Protein AF-A0A930PEI7-F1 (afdb_monomer)

Sequence (139 aa):
MNLELEIKHQVYTFRFGMGFLVDINETYTRDVPGSKQADKIGLQYQIAGLIDRNPISLQRVLYTACIDEPKLTMADIGAYIEEVDDIEGLFQKVLDFLSESNCTSHLTKKMLKAVQEQEEEEKKRKEALEKIMDGVKTE

Solvent-accessible surface area (backbone atoms only — not comparable to full-atom values): 7867 Å² total; per-residue (Å²): 128,70,50,75,48,77,52,96,92,38,82,42,45,29,38,64,39,68,70,25,54,57,60,37,18,71,73,32,73,42,84,40,92,96,52,98,59,60,47,67,41,15,54,63,54,34,53,52,28,43,74,71,67,33,65,69,31,49,37,50,53,52,49,54,17,49,73,51,83,84,68,76,49,68,66,59,45,44,53,47,64,73,68,46,92,57,55,66,58,50,45,50,51,54,52,50,54,37,43,68,28,88,74,36,14,69,64,44,48,52,51,55,50,53,50,54,53,49,55,52,50,51,50,55,50,52,56,54,51,49,57,53,57,58,59,66,74,77,115

Radius of gyration: 19.34 Å; Cα contacts (8 Å, |Δi|>4): 143; chains: 1; bounding box: 50×33×59 Å

Structure (mmCIF, N/CA/C/O backbone):
data_AF-A0A930PEI7-F1
#
_entry.id   AF-A0A930PEI7-F1
#
loop_
_atom_site.group_PDB
_atom_site.id
_atom_site.type_symbol
_atom_site.label_atom_id
_atom_site.label_alt_id
_atom_site.label_comp_id
_atom_site.label_asym_id
_atom_site.label_entity_id
_atom_site.label_seq_id
_atom_site.pdbx_PDB_ins_code
_atom_site.Cartn_x
_atom_site.Cartn_y
_atom_site.Cartn_z
_atom_site.occupancy
_atom_site.B_iso_or_equiv
_atom_site.auth_seq_id
_atom_site.auth_comp_id
_atom_site.auth_asym_id
_atom_site.auth_atom_id
_atom_site.pdbx_PDB_model_num
ATOM 1 N N . MET A 1 1 ? -9.741 13.261 1.296 1.00 79.31 1 MET A N 1
ATOM 2 C CA . MET A 1 1 ? -10.283 12.213 0.418 1.00 79.31 1 MET A CA 1
ATOM 3 C C . MET A 1 1 ? -10.247 10.920 1.204 1.00 79.31 1 MET A C 1
ATOM 5 O O . MET A 1 1 ? -9.212 10.657 1.811 1.00 79.31 1 MET A O 1
ATOM 9 N N . ASN A 1 2 ? -11.363 10.199 1.262 1.00 91.50 2 ASN A N 1
ATOM 10 C CA . ASN A 1 2 ? -11.491 8.965 2.033 1.00 91.50 2 ASN A CA 1
ATOM 11 C C . ASN A 1 2 ? -11.917 7.840 1.095 1.00 91.50 2 ASN A C 1
ATOM 13 O O . ASN A 1 2 ? -12.720 8.074 0.192 1.00 91.50 2 ASN A O 1
ATOM 17 N N . LEU A 1 3 ? -11.378 6.649 1.324 1.00 95.81 3 LEU A N 1
ATOM 18 C CA . LEU A 1 3 ? -11.853 5.424 0.702 1.00 95.81 3 LEU A CA 1
ATOM 19 C C . LEU A 1 3 ? -12.913 4.815 1.622 1.00 95.81 3 LEU A C 1
ATOM 21 O O . LEU A 1 3 ? -12.680 4.700 2.820 1.00 95.81 3 LEU A O 1
ATOM 25 N N . GLU A 1 4 ? -14.049 4.418 1.064 1.00 96.69 4 GLU A N 1
ATOM 26 C CA . GLU A 1 4 ? -15.102 3.699 1.782 1.00 96.69 4 GLU A CA 1
ATOM 27 C C . GLU A 1 4 ? -15.237 2.288 1.198 1.00 96.69 4 GLU A C 1
ATOM 29 O O . GLU A 1 4 ? -15.256 2.118 -0.031 1.00 96.69 4 GLU A O 1
ATOM 34 N N . LEU A 1 5 ? -15.278 1.285 2.080 1.00 96.62 5 LEU A N 1
ATOM 35 C CA . LEU A 1 5 ? -15.491 -0.124 1.740 1.00 96.62 5 LEU A CA 1
ATOM 36 C C . LEU A 1 5 ? -16.557 -0.714 2.662 1.00 96.62 5 LEU A C 1
ATOM 38 O O . LEU A 1 5 ? -16.533 -0.482 3.871 1.00 96.62 5 LEU A O 1
ATOM 42 N N . GLU A 1 6 ? -17.470 -1.495 2.094 1.00 95.31 6 GLU A N 1
ATOM 43 C CA . GLU A 1 6 ? -18.411 -2.294 2.872 1.00 95.31 6 GLU A CA 1
ATOM 44 C C . GLU A 1 6 ? -17.735 -3.605 3.282 1.00 95.31 6 GLU A C 1
ATOM 46 O O . GLU A 1 6 ? -17.335 -4.402 2.437 1.00 95.31 6 GLU A O 1
ATOM 51 N N . ILE A 1 7 ? -17.577 -3.805 4.589 1.00 94.69 7 ILE A N 1
ATOM 52 C CA . ILE A 1 7 ? -16.940 -4.977 5.189 1.00 94.69 7 ILE A CA 1
ATOM 53 C C . ILE A 1 7 ? -17.868 -5.469 6.296 1.00 94.69 7 ILE A C 1
ATOM 55 O O . ILE A 1 7 ? -18.242 -4.703 7.182 1.00 94.69 7 ILE A O 1
ATOM 59 N N . LYS A 1 8 ? -18.271 -6.744 6.254 1.00 88.56 8 LYS A N 1
ATOM 60 C CA . LYS A 1 8 ? -19.216 -7.337 7.223 1.00 88.56 8 LYS A CA 1
ATOM 61 C C . LYS A 1 8 ? -20.526 -6.542 7.379 1.00 88.56 8 LYS A C 1
ATOM 63 O O . LYS A 1 8 ? -21.030 -6.407 8.492 1.00 88.56 8 LYS A O 1
ATOM 68 N N . HIS A 1 9 ? -21.089 -6.058 6.269 1.00 90.06 9 HIS A N 1
ATOM 69 C CA . HIS A 1 9 ? -22.331 -5.263 6.229 1.00 90.06 9 HIS A CA 1
ATOM 70 C C . HIS A 1 9 ? -22.242 -3.899 6.938 1.00 90.06 9 HIS A C 1
ATOM 72 O O . HIS A 1 9 ? -23.261 -3.310 7.297 1.00 90.06 9 HIS A O 1
ATOM 78 N N . GLN A 1 10 ? -21.027 -3.396 7.160 1.00 93.69 10 GLN A N 1
ATOM 79 C CA . GLN A 1 10 ? -20.767 -2.074 7.712 1.00 93.69 10 GLN A CA 1
ATOM 80 C C . GLN A 1 10 ? -19.838 -1.317 6.763 1.00 93.69 10 GLN A C 1
ATOM 82 O O . GLN A 1 10 ? -18.874 -1.873 6.240 1.00 93.69 10 GLN A O 1
ATOM 87 N N . VAL A 1 11 ? -20.119 -0.034 6.539 1.00 96.25 11 VAL A N 1
ATOM 88 C CA . VAL A 1 11 ? -19.221 0.837 5.773 1.00 96.25 11 VAL A CA 1
ATOM 89 C C . VAL A 1 11 ? -18.099 1.301 6.692 1.00 96.25 11 VAL A C 1
ATOM 91 O O . VAL A 1 11 ? -18.373 1.861 7.756 1.00 96.25 11 VAL A O 1
ATOM 94 N N . TYR A 1 12 ? -16.863 1.056 6.263 1.00 97.50 12 TYR A N 1
ATOM 95 C CA . TYR A 1 12 ? -15.637 1.491 6.919 1.00 97.50 12 TYR A CA 1
ATOM 96 C C . TYR A 1 12 ? -14.901 2.526 6.072 1.00 97.50 12 TYR A C 1
ATOM 98 O O . TYR A 1 12 ? -14.807 2.414 4.847 1.00 97.50 12 TYR A O 1
ATOM 106 N N . THR A 1 13 ? -14.329 3.506 6.758 1.00 97.12 13 THR A N 1
ATOM 107 C CA . THR A 1 13 ? -13.640 4.670 6.221 1.00 97.12 13 THR A CA 1
ATOM 108 C C . THR A 1 13 ? -12.135 4.507 6.387 1.00 97.12 13 THR A C 1
ATOM 110 O O . THR A 1 13 ? -11.612 4.292 7.485 1.00 97.12 13 THR A O 1
ATOM 113 N N . PHE A 1 14 ? -11.416 4.692 5.287 1.00 97.38 14 PHE A N 1
ATOM 114 C CA . PHE A 1 14 ? -9.969 4.568 5.195 1.00 97.38 14 PHE A CA 1
ATOM 115 C C . PHE A 1 14 ? -9.356 5.909 4.792 1.00 97.38 14 PHE A C 1
ATOM 117 O O . PHE A 1 14 ? -9.759 6.533 3.803 1.00 97.38 14 PHE A O 1
ATOM 124 N N . ARG A 1 15 ? -8.363 6.371 5.562 1.00 95.81 15 ARG A N 1
ATOM 125 C CA . ARG A 1 15 ? -7.747 7.693 5.399 1.00 95.81 15 ARG A CA 1
ATOM 126 C C . ARG A 1 15 ? -6.226 7.619 5.305 1.00 95.81 15 ARG A C 1
ATOM 128 O O . ARG A 1 15 ? -5.529 7.416 6.295 1.00 95.81 15 ARG A O 1
ATOM 135 N N . PHE A 1 16 ? -5.705 7.965 4.133 1.00 95.88 16 PHE A N 1
ATOM 136 C CA . PHE A 1 16 ? -4.271 8.009 3.816 1.00 95.88 16 PHE A CA 1
ATOM 137 C C . PHE A 1 16 ? -3.614 9.339 4.231 1.00 95.88 16 PHE A C 1
ATOM 139 O O . PHE A 1 16 ? -3.027 10.044 3.411 1.00 95.88 16 PHE A O 1
ATOM 146 N N . GLY A 1 17 ? -3.793 9.730 5.496 1.00 95.06 17 GLY A N 1
ATOM 147 C CA . GLY A 1 17 ? -3.273 10.983 6.063 1.00 95.06 17 GLY A CA 1
ATOM 148 C C . GLY A 1 17 ? -1.958 10.823 6.834 1.00 95.06 17 GLY A C 1
ATOM 149 O O . GLY A 1 17 ? -1.320 9.776 6.800 1.00 95.06 17 GLY A O 1
ATOM 150 N N . MET A 1 18 ? -1.576 11.852 7.597 1.00 94.94 18 MET A N 1
ATOM 151 C CA . MET A 1 18 ? -0.341 11.830 8.399 1.00 94.94 18 MET A CA 1
ATOM 152 C C . MET A 1 18 ? -0.306 10.723 9.458 1.00 94.94 18 MET A C 1
ATOM 154 O O . MET A 1 18 ? 0.747 10.130 9.649 1.00 94.94 18 MET A O 1
ATOM 158 N N . GLY A 1 19 ? -1.431 10.417 10.116 1.00 94.62 19 GLY A N 1
ATOM 159 C CA . GLY A 1 19 ? -1.495 9.305 11.077 1.00 94.62 19 GLY A CA 1
ATOM 160 C C . GLY A 1 19 ? -1.178 7.962 10.414 1.00 94.62 19 GLY A C 1
ATOM 161 O O . GLY A 1 19 ? -0.284 7.255 10.859 1.00 94.62 19 GLY A O 1
ATOM 162 N N . PHE A 1 20 ? -1.811 7.692 9.266 1.00 96.62 20 PHE A N 1
ATOM 163 C CA . PHE A 1 20 ? -1.483 6.539 8.425 1.00 96.62 20 PHE A CA 1
ATOM 164 C C . PHE A 1 20 ? 0.001 6.520 8.040 1.00 96.62 20 PHE A C 1
ATOM 166 O O . PHE A 1 20 ? 0.638 5.480 8.137 1.00 96.62 20 PHE A O 1
ATOM 173 N N . LEU A 1 21 ? 0.562 7.663 7.624 1.00 96.19 21 LEU A N 1
ATOM 174 C CA . LEU A 1 21 ? 1.952 7.748 7.174 1.00 96.19 21 LEU A CA 1
ATOM 175 C C . LEU A 1 21 ? 2.961 7.455 8.295 1.00 96.19 21 LEU A C 1
ATOM 177 O O . LEU A 1 21 ? 3.990 6.832 8.035 1.00 96.19 21 LEU A O 1
ATOM 181 N N . VAL A 1 22 ? 2.684 7.913 9.518 1.00 95.56 22 VAL A N 1
ATOM 182 C CA . VAL A 1 22 ? 3.502 7.593 10.695 1.00 95.56 22 VAL A CA 1
ATOM 183 C C . VAL A 1 22 ? 3.461 6.089 10.934 1.00 95.56 22 VAL A C 1
ATOM 185 O O . VAL A 1 22 ? 4.502 5.443 10.883 1.00 95.56 22 VAL A O 1
ATOM 188 N N . ASP A 1 23 ? 2.265 5.521 11.074 1.00 96.56 23 ASP A N 1
ATOM 189 C CA . ASP A 1 23 ? 2.092 4.118 11.448 1.00 96.56 23 ASP A CA 1
ATOM 190 C C . ASP A 1 23 ? 2.611 3.152 10.373 1.00 96.56 23 ASP A C 1
ATOM 192 O O . ASP A 1 23 ? 3.267 2.155 10.681 1.00 96.56 23 ASP A O 1
ATOM 196 N N . ILE A 1 24 ? 2.357 3.443 9.093 1.00 97.75 24 ILE A N 1
ATOM 197 C CA . ILE A 1 24 ? 2.750 2.551 8.000 1.00 97.75 24 ILE A CA 1
ATOM 198 C C . ILE A 1 24 ? 4.266 2.523 7.822 1.00 97.75 24 ILE A C 1
ATOM 200 O O . ILE A 1 24 ? 4.808 1.470 7.500 1.00 97.75 24 ILE A O 1
ATOM 204 N N . ASN A 1 25 ? 4.977 3.633 8.049 1.00 96.88 25 ASN A N 1
ATOM 205 C CA . ASN A 1 25 ? 6.425 3.683 7.847 1.00 96.88 25 ASN A CA 1
ATOM 206 C C . ASN A 1 25 ? 7.199 2.871 8.887 1.00 96.88 25 ASN A C 1
ATOM 208 O O . ASN A 1 25 ? 8.258 2.346 8.553 1.00 96.88 25 ASN A O 1
ATOM 212 N N . GLU A 1 26 ? 6.652 2.694 10.091 1.00 95.38 26 GLU A N 1
ATOM 213 C CA . GLU A 1 26 ? 7.243 1.842 11.133 1.00 95.38 26 GLU A CA 1
ATOM 214 C C . GLU A 1 26 ? 7.247 0.351 10.762 1.00 95.38 26 GLU A C 1
ATOM 216 O O . GLU A 1 26 ? 7.972 -0.431 11.370 1.00 95.38 26 GLU A O 1
ATOM 221 N N . THR A 1 27 ? 6.444 -0.070 9.777 1.00 93.69 27 THR A N 1
ATOM 222 C CA . THR A 1 27 ? 6.259 -1.501 9.478 1.00 93.69 27 THR A CA 1
ATOM 223 C C . THR A 1 27 ? 7.495 -2.175 8.886 1.00 93.69 27 THR A C 1
ATOM 225 O O . THR A 1 27 ? 7.647 -3.384 9.047 1.00 93.69 27 THR A O 1
ATOM 228 N N . TYR A 1 28 ? 8.377 -1.416 8.226 1.00 91.56 28 TYR A N 1
ATOM 229 C CA . TYR A 1 28 ? 9.628 -1.927 7.666 1.00 91.56 28 TYR A CA 1
ATOM 230 C C . TYR A 1 28 ? 10.753 -0.921 7.849 1.00 91.56 28 TYR A C 1
ATOM 232 O O . TYR A 1 28 ? 10.609 0.267 7.543 1.00 91.56 28 TYR A O 1
ATOM 240 N N . THR A 1 29 ? 11.905 -1.433 8.264 1.00 92.56 29 THR A N 1
ATOM 241 C CA . THR A 1 29 ? 13.143 -0.672 8.371 1.00 92.56 29 THR A CA 1
ATOM 242 C C . THR A 1 29 ? 14.197 -1.227 7.424 1.00 92.56 29 THR A C 1
ATOM 244 O O . THR A 1 29 ? 14.222 -2.419 7.114 1.00 92.56 29 THR A O 1
ATOM 247 N N . ARG A 1 30 ? 15.077 -0.350 6.947 1.00 91.44 30 ARG A N 1
ATOM 248 C CA . ARG A 1 30 ? 16.257 -0.712 6.166 1.00 91.44 30 ARG A CA 1
ATOM 249 C C . ARG A 1 30 ? 17.494 -0.180 6.864 1.00 91.44 30 ARG A C 1
ATOM 251 O O . ARG A 1 30 ? 17.576 1.012 7.154 1.00 91.44 30 ARG A O 1
ATOM 258 N N . ASP A 1 31 ? 18.469 -1.052 7.075 1.00 91.38 31 ASP A N 1
ATOM 259 C CA . ASP A 1 31 ? 19.769 -0.635 7.582 1.00 91.38 31 ASP A CA 1
ATOM 260 C C . ASP A 1 31 ? 20.489 0.223 6.541 1.00 91.38 31 ASP A C 1
ATOM 262 O O . ASP A 1 31 ? 20.593 -0.140 5.366 1.00 91.38 31 ASP A O 1
ATOM 266 N N . VAL A 1 32 ? 20.996 1.371 6.984 1.00 88.31 32 VAL A N 1
ATOM 267 C CA . VAL A 1 32 ? 21.765 2.283 6.140 1.00 88.31 32 VAL A CA 1
ATOM 268 C C . VAL A 1 32 ? 23.250 2.073 6.439 1.00 88.31 32 VAL A C 1
ATOM 270 O O . VAL A 1 32 ? 23.681 2.328 7.569 1.00 88.31 32 VAL A O 1
ATOM 273 N N . PRO A 1 33 ? 24.059 1.622 5.460 1.00 88.25 33 PRO A N 1
ATOM 274 C CA . PRO A 1 33 ? 25.488 1.421 5.664 1.00 88.25 33 PRO A CA 1
ATOM 275 C C . PRO A 1 33 ? 26.165 2.685 6.206 1.00 88.25 33 PRO A C 1
ATOM 277 O O . PRO A 1 33 ? 26.044 3.765 5.632 1.00 88.25 33 PRO A O 1
ATOM 280 N N . GLY A 1 34 ? 26.879 2.551 7.325 1.00 88.25 34 GLY A N 1
ATOM 281 C CA . GLY A 1 34 ? 27.570 3.670 7.979 1.00 88.25 34 GLY A CA 1
ATOM 282 C C . GLY A 1 34 ? 26.690 4.552 8.876 1.00 88.25 34 GLY A C 1
ATOM 283 O O . GLY A 1 34 ? 27.208 5.489 9.480 1.00 88.25 34 GLY A O 1
ATOM 284 N N . SER A 1 35 ? 25.398 4.247 9.020 1.00 89.00 35 SER A N 1
ATOM 285 C CA . SER A 1 35 ? 24.487 4.915 9.954 1.00 89.00 35 SER A CA 1
ATOM 286 C C . SER A 1 35 ? 24.156 4.014 11.145 1.00 89.00 35 SER A C 1
ATOM 288 O O . SER A 1 35 ? 24.054 2.798 11.016 1.00 89.00 35 SER A O 1
ATOM 290 N N . LYS A 1 36 ? 23.945 4.618 12.321 1.00 83.94 36 LYS A N 1
ATOM 291 C CA . LYS A 1 36 ? 23.354 3.931 13.489 1.00 83.94 36 LYS A CA 1
ATOM 292 C C . LYS A 1 36 ? 21.822 3.967 13.488 1.00 83.94 36 LYS A C 1
ATOM 294 O O . LYS A 1 36 ? 21.204 3.400 14.382 1.00 83.94 36 LYS A O 1
ATOM 299 N N . GLN A 1 37 ? 21.222 4.683 12.540 1.00 85.00 37 GLN A N 1
ATOM 300 C CA . GLN A 1 37 ? 19.777 4.798 12.378 1.00 85.00 37 GLN A CA 1
ATOM 301 C C . GLN A 1 37 ? 19.349 4.023 11.134 1.00 85.00 37 GLN A C 1
ATOM 303 O O . GLN A 1 37 ? 19.992 4.138 10.089 1.00 85.00 37 GLN A O 1
ATOM 308 N N . ALA A 1 38 ? 18.271 3.255 11.269 1.00 88.44 38 ALA A N 1
ATOM 309 C CA . ALA A 1 38 ? 17.625 2.581 10.155 1.00 88.44 38 ALA A CA 1
ATOM 310 C C . ALA A 1 38 ? 16.589 3.509 9.506 1.00 88.44 38 ALA A C 1
ATOM 312 O O . ALA A 1 38 ? 15.867 4.229 10.203 1.00 88.44 38 ALA A O 1
ATOM 313 N N . ASP A 1 39 ? 16.496 3.457 8.181 1.00 91.25 39 ASP A N 1
ATOM 314 C CA . ASP A 1 39 ? 15.481 4.185 7.430 1.00 91.25 39 ASP A CA 1
ATOM 315 C C . ASP A 1 39 ? 14.136 3.474 7.555 1.00 91.25 39 ASP A C 1
ATOM 317 O O . ASP A 1 39 ? 14.038 2.262 7.355 1.00 91.25 39 ASP A O 1
ATOM 321 N N . LYS A 1 40 ? 13.082 4.237 7.844 1.00 93.50 40 LYS A N 1
ATOM 322 C CA . LYS A 1 40 ? 11.705 3.740 7.898 1.00 93.50 40 LYS A CA 1
ATOM 323 C C . LYS A 1 40 ? 11.105 3.799 6.501 1.00 93.50 40 LYS A C 1
ATOM 325 O O . LYS A 1 40 ? 10.865 4.880 5.971 1.00 93.50 40 LYS A O 1
ATOM 330 N N . ILE A 1 41 ? 10.903 2.635 5.896 1.00 95.12 41 ILE A N 1
ATOM 331 C CA . ILE A 1 41 ? 10.533 2.492 4.479 1.00 95.12 41 ILE A CA 1
ATOM 332 C C . ILE A 1 41 ? 9.210 1.749 4.290 1.00 95.12 41 ILE A C 1
ATOM 334 O O . ILE A 1 41 ? 8.918 1.275 3.191 1.00 95.12 41 ILE A O 1
ATOM 338 N N . GLY A 1 42 ? 8.406 1.627 5.348 1.00 97.44 42 GLY A N 1
ATOM 339 C CA . GLY A 1 42 ? 7.183 0.834 5.324 1.00 97.44 42 GLY A CA 1
ATOM 340 C C . GLY A 1 42 ? 6.209 1.222 4.212 1.00 97.44 42 GLY A C 1
ATOM 341 O O . GLY A 1 42 ? 5.757 0.334 3.492 1.00 97.44 42 GLY A O 1
ATOM 342 N N . LEU A 1 43 ? 5.959 2.518 3.967 1.00 97.62 43 LEU A N 1
ATOM 343 C CA . LEU A 1 43 ? 5.091 2.926 2.854 1.00 97.62 43 LEU A CA 1
ATOM 344 C C . LEU A 1 43 ? 5.652 2.486 1.495 1.00 97.62 43 LEU A C 1
ATOM 346 O O . LEU A 1 43 ? 4.911 1.966 0.665 1.00 97.62 43 LEU A O 1
ATOM 350 N N . GLN A 1 44 ? 6.955 2.682 1.272 1.00 97.25 44 GLN A N 1
ATOM 351 C CA . GLN A 1 44 ? 7.605 2.300 0.018 1.00 97.25 44 GLN A CA 1
ATOM 352 C C . GLN A 1 44 ? 7.478 0.792 -0.221 1.00 97.25 44 GLN A C 1
ATOM 354 O O . GLN A 1 44 ? 7.150 0.370 -1.326 1.00 97.25 44 GLN A O 1
ATOM 359 N N . TYR A 1 45 ? 7.698 -0.014 0.818 1.00 97.50 45 TYR A N 1
ATOM 360 C CA . TYR A 1 45 ? 7.559 -1.463 0.730 1.00 97.50 45 TYR A CA 1
ATOM 361 C C . TYR A 1 45 ? 6.120 -1.879 0.401 1.00 97.50 45 TYR A C 1
ATOM 363 O O . TYR A 1 45 ? 5.908 -2.716 -0.473 1.00 97.50 45 TYR A O 1
ATOM 371 N N . GLN A 1 46 ? 5.122 -1.255 1.039 1.00 98.38 46 GLN A N 1
ATOM 372 C CA . GLN A 1 46 ? 3.726 -1.580 0.748 1.00 98.38 46 GLN A CA 1
ATOM 373 C C . GLN A 1 46 ? 3.289 -1.166 -0.655 1.00 98.38 46 GLN A C 1
ATOM 375 O O . GLN A 1 46 ? 2.570 -1.923 -1.295 1.00 98.38 46 GLN A O 1
ATOM 380 N N . ILE A 1 47 ? 3.723 -0.006 -1.160 1.00 98.31 47 ILE A N 1
ATOM 381 C CA . ILE A 1 47 ? 3.396 0.414 -2.532 1.00 98.31 47 ILE A CA 1
ATOM 382 C C . ILE A 1 47 ? 3.973 -0.578 -3.545 1.00 98.31 47 ILE A C 1
ATOM 384 O O . ILE A 1 47 ? 3.264 -0.952 -4.472 1.00 98.31 47 ILE A O 1
ATOM 388 N N . ALA A 1 48 ? 5.215 -1.041 -3.355 1.00 97.81 48 ALA A N 1
ATOM 389 C CA . ALA A 1 48 ? 5.791 -2.080 -4.212 1.00 97.81 48 ALA A CA 1
ATOM 390 C C . ALA A 1 48 ? 4.935 -3.356 -4.188 1.00 97.81 48 ALA A C 1
ATOM 392 O O . ALA A 1 48 ? 4.546 -3.851 -5.238 1.00 97.81 48 ALA A O 1
ATOM 393 N N . GLY A 1 49 ? 4.537 -3.816 -2.998 1.00 98.25 49 GLY A N 1
ATOM 394 C CA . GLY A 1 49 ? 3.645 -4.967 -2.877 1.00 98.25 49 GLY A CA 1
ATOM 395 C C . GLY A 1 49 ? 2.277 -4.763 -3.538 1.00 98.25 49 GLY A C 1
ATOM 396 O O . GLY A 1 49 ? 1.755 -5.694 -4.133 1.00 98.25 49 GLY A O 1
ATOM 397 N N . LEU A 1 50 ? 1.694 -3.562 -3.487 1.00 98.56 50 LEU A N 1
ATOM 398 C CA . LEU A 1 50 ? 0.434 -3.262 -4.182 1.00 98.56 50 LEU A CA 1
ATOM 399 C C .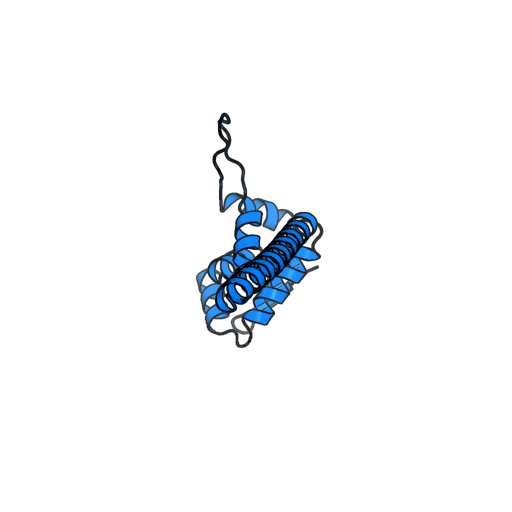 LEU A 1 50 ? 0.580 -3.284 -5.710 1.00 98.56 50 LEU A C 1
ATOM 401 O O . LEU A 1 50 ? -0.346 -3.710 -6.402 1.00 98.56 50 LEU A O 1
ATOM 405 N N . ILE A 1 51 ? 1.722 -2.821 -6.230 1.00 97.88 51 ILE A N 1
ATOM 406 C CA . ILE A 1 51 ? 2.049 -2.908 -7.659 1.00 97.88 51 ILE A CA 1
ATOM 407 C C . ILE A 1 51 ? 2.17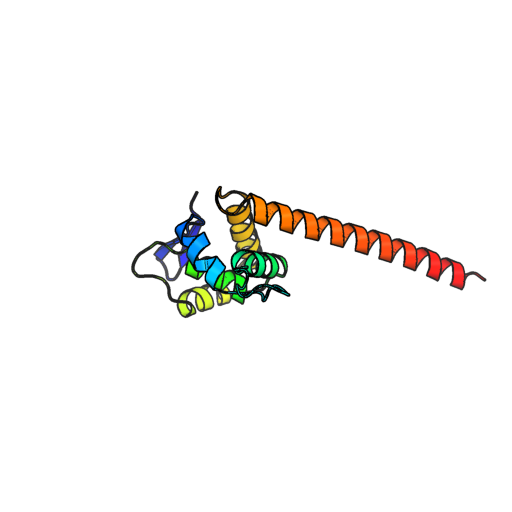0 -4.381 -8.070 1.00 97.88 51 ILE A C 1
ATOM 409 O O . ILE A 1 51 ? 1.546 -4.789 -9.044 1.00 97.88 51 ILE A O 1
ATOM 413 N N . ASP A 1 52 ? 2.846 -5.193 -7.255 1.00 97.75 52 ASP A N 1
ATOM 414 C CA . ASP A 1 52 ? 3.032 -6.635 -7.471 1.00 97.75 52 ASP A CA 1
ATOM 415 C C . ASP A 1 52 ? 1.796 -7.486 -7.102 1.00 97.75 52 ASP A C 1
ATOM 417 O O . ASP A 1 52 ? 1.882 -8.712 -7.022 1.00 97.75 52 ASP A O 1
ATOM 421 N N . ARG A 1 53 ? 0.645 -6.851 -6.836 1.00 98.00 53 ARG A N 1
ATOM 422 C CA . ARG A 1 53 ? -0.621 -7.505 -6.449 1.00 98.00 53 ARG A CA 1
ATOM 423 C C . ARG A 1 53 ? -0.507 -8.432 -5.231 1.00 98.00 53 ARG A C 1
ATOM 425 O O . ARG A 1 53 ? -1.176 -9.456 -5.144 1.00 98.00 53 ARG A O 1
ATOM 432 N N . ASN A 1 54 ? 0.311 -8.062 -4.247 1.00 98.38 54 ASN A N 1
ATOM 433 C CA . ASN A 1 54 ? 0.485 -8.797 -2.996 1.00 98.38 54 ASN A CA 1
ATOM 434 C C . ASN A 1 54 ? -0.679 -8.536 -2.008 1.00 98.38 54 ASN A C 1
ATOM 436 O O . ASN A 1 54 ? -0.770 -7.432 -1.452 1.00 98.38 54 ASN A O 1
ATOM 440 N N . PRO A 1 55 ? -1.526 -9.541 -1.692 1.00 98.00 55 PRO A N 1
ATOM 441 C CA . PRO A 1 55 ? -2.677 -9.369 -0.797 1.00 98.00 55 PRO A CA 1
ATOM 442 C C . PRO A 1 55 ? -2.290 -8.986 0.637 1.00 98.00 55 PRO A C 1
ATOM 444 O O . PRO A 1 55 ? -3.037 -8.284 1.315 1.00 98.00 55 PRO A O 1
ATOM 447 N N . ILE A 1 56 ? -1.099 -9.382 1.099 1.00 98.00 56 ILE A N 1
ATOM 448 C CA . ILE A 1 56 ? -0.599 -9.032 2.438 1.00 98.00 56 ILE A CA 1
ATOM 449 C C . ILE A 1 56 ? -0.332 -7.525 2.526 1.00 98.00 56 ILE A C 1
ATOM 451 O O . ILE A 1 56 ? -0.619 -6.893 3.548 1.00 98.00 56 ILE A O 1
ATOM 455 N N . SER A 1 57 ? 0.182 -6.927 1.449 1.00 98.56 57 SER A N 1
ATOM 456 C CA . SER A 1 57 ? 0.395 -5.481 1.385 1.00 98.56 57 SER A CA 1
ATOM 457 C C . SER A 1 57 ? -0.920 -4.717 1.340 1.00 98.56 57 SER A C 1
ATOM 459 O O . SER A 1 57 ? -1.071 -3.723 2.051 1.00 98.56 57 SER A O 1
ATOM 461 N N . LEU A 1 58 ? -1.902 -5.220 0.589 1.00 98.62 58 LEU A N 1
ATOM 462 C CA . LEU A 1 58 ? -3.256 -4.669 0.575 1.00 98.62 58 LEU A CA 1
ATOM 463 C C . LEU A 1 58 ? -3.899 -4.701 1.965 1.00 98.62 58 LEU A C 1
ATOM 465 O O . LEU A 1 58 ? -4.353 -3.669 2.459 1.00 98.62 58 LEU A O 1
ATOM 469 N N . GLN A 1 59 ? -3.845 -5.856 2.630 1.00 98.44 59 GLN A N 1
ATOM 470 C CA . GLN A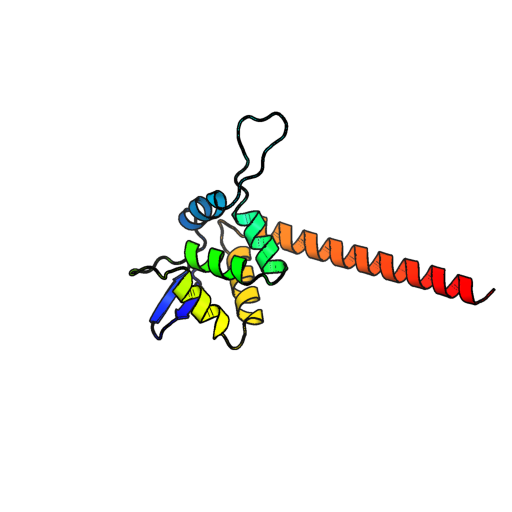 1 59 ? -4.345 -6.039 3.989 1.00 98.44 59 GLN A CA 1
ATOM 471 C C . GLN A 1 59 ? -3.698 -5.050 4.961 1.00 98.44 59 GLN A C 1
ATOM 473 O O . GLN A 1 59 ? -4.394 -4.385 5.729 1.00 98.44 59 GLN A O 1
ATOM 478 N N . ARG A 1 60 ? -2.366 -4.917 4.915 1.00 98.44 60 ARG A N 1
ATOM 479 C CA . ARG A 1 60 ? -1.626 -4.003 5.789 1.00 98.44 60 ARG A CA 1
ATOM 480 C C . ARG A 1 60 ? -2.022 -2.547 5.558 1.00 98.44 60 ARG A C 1
ATOM 482 O O . ARG A 1 60 ? -2.226 -1.820 6.526 1.00 98.44 60 ARG A O 1
ATOM 489 N N . VAL A 1 61 ? -2.119 -2.121 4.300 1.00 98.31 61 VAL A N 1
ATOM 490 C CA . VAL A 1 61 ? -2.474 -0.741 3.949 1.00 98.31 61 VAL A CA 1
ATOM 491 C C . VAL A 1 61 ? -3.883 -0.405 4.424 1.00 98.31 61 VAL A C 1
ATOM 493 O O . VAL A 1 61 ? -4.064 0.624 5.073 1.00 98.31 61 VAL A O 1
ATOM 496 N N . LEU A 1 62 ? -4.859 -1.281 4.170 1.00 98.06 62 LEU A N 1
ATOM 497 C CA . LEU A 1 62 ? -6.233 -1.092 4.638 1.00 98.06 62 LEU A CA 1
ATOM 498 C C . LEU A 1 62 ? -6.301 -1.075 6.170 1.00 98.06 62 LEU A C 1
ATOM 500 O O . LEU A 1 62 ? -6.900 -0.169 6.744 1.00 98.06 62 LEU A O 1
ATOM 504 N N . TYR A 1 63 ? -5.616 -2.001 6.847 1.00 97.88 63 TYR A N 1
ATOM 505 C CA . TYR A 1 63 ? -5.593 -2.051 8.311 1.00 97.88 63 TYR A CA 1
ATOM 506 C C . TYR A 1 63 ? -5.075 -0.752 8.926 1.00 97.88 63 TYR A C 1
ATOM 508 O O . TYR A 1 63 ? -5.697 -0.190 9.824 1.00 97.88 63 TYR A O 1
ATOM 516 N N . THR A 1 64 ? -3.953 -0.244 8.418 1.00 97.62 64 THR A N 1
ATOM 517 C CA . THR A 1 64 ? -3.350 0.985 8.937 1.00 97.62 64 THR A CA 1
ATOM 518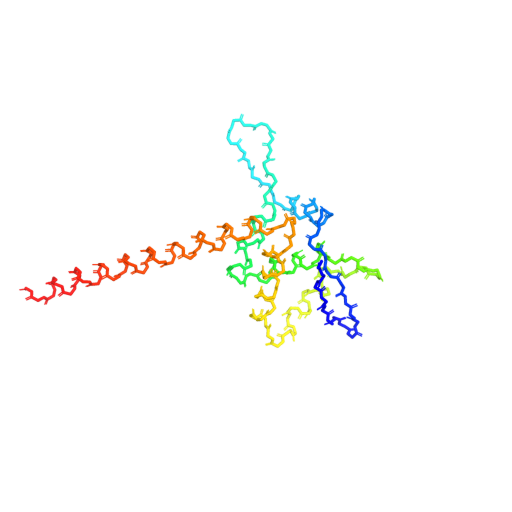 C C . THR A 1 64 ? -4.159 2.233 8.570 1.00 97.6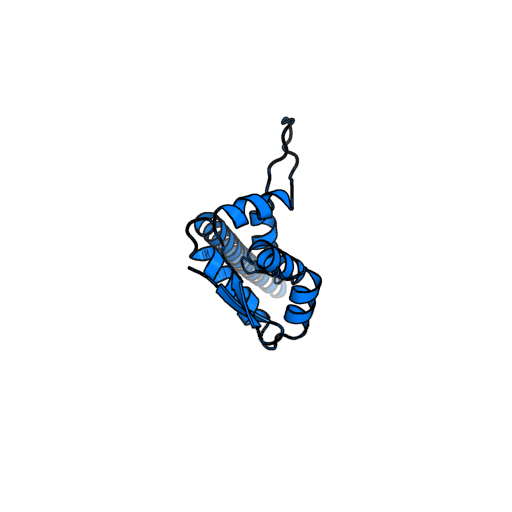2 64 THR A C 1
ATOM 520 O O . THR A 1 64 ? -4.104 3.229 9.287 1.00 97.62 64 THR A O 1
ATOM 523 N N . ALA A 1 65 ? -4.908 2.211 7.464 1.00 97.06 65 ALA A N 1
ATOM 524 C CA . ALA A 1 65 ? -5.688 3.359 7.011 1.00 97.06 65 ALA A CA 1
ATOM 525 C C . ALA A 1 65 ? -7.077 3.469 7.667 1.00 97.06 65 ALA A C 1
ATOM 527 O 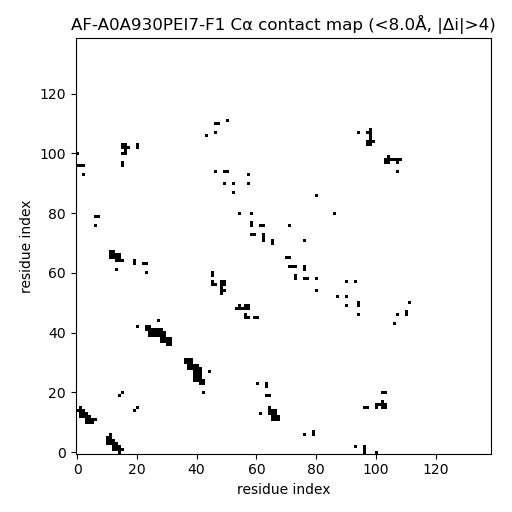O . ALA A 1 65 ? -7.665 4.550 7.608 1.00 97.06 65 ALA A O 1
ATOM 528 N N . CYS A 1 66 ? -7.611 2.399 8.265 1.00 96.88 66 CYS A N 1
ATOM 529 C CA . CYS A 1 66 ? -8.936 2.388 8.892 1.00 96.88 66 CYS A CA 1
ATOM 530 C C . CYS A 1 66 ? -9.010 3.364 10.080 1.00 96.88 66 CYS A C 1
ATOM 532 O O . CYS A 1 66 ? -8.203 3.282 11.010 1.00 96.88 66 CYS A O 1
ATOM 534 N N . ILE A 1 67 ? -9.986 4.279 10.064 1.00 94.94 67 ILE A N 1
ATOM 535 C CA . ILE A 1 67 ? -10.169 5.289 11.127 1.00 94.94 67 ILE A CA 1
ATOM 536 C C . ILE A 1 67 ? -11.403 5.070 12.004 1.00 94.94 67 ILE A C 1
ATOM 538 O O . ILE A 1 67 ? -11.521 5.742 13.027 1.00 94.94 67 ILE A O 1
ATOM 542 N N . ASP A 1 68 ? -12.308 4.181 11.602 1.00 93.88 68 ASP A N 1
ATOM 543 C CA . ASP A 1 68 ? -13.557 3.949 12.326 1.00 93.88 68 ASP A CA 1
ATOM 544 C C . ASP A 1 68 ? -13.365 3.079 13.569 1.00 93.88 68 ASP A C 1
ATOM 546 O O . ASP A 1 68 ? -12.422 2.289 13.672 1.00 93.88 68 ASP A O 1
ATOM 550 N N . GLU A 1 69 ? -14.306 3.229 14.503 1.00 89.44 69 GLU A N 1
ATOM 551 C CA . GLU A 1 69 ? -14.390 2.453 15.736 1.00 89.44 69 GLU A CA 1
ATOM 552 C C . GLU A 1 69 ? -15.703 1.643 15.768 1.00 89.44 69 GLU A C 1
ATOM 554 O O . GLU A 1 69 ? -16.765 2.206 15.487 1.0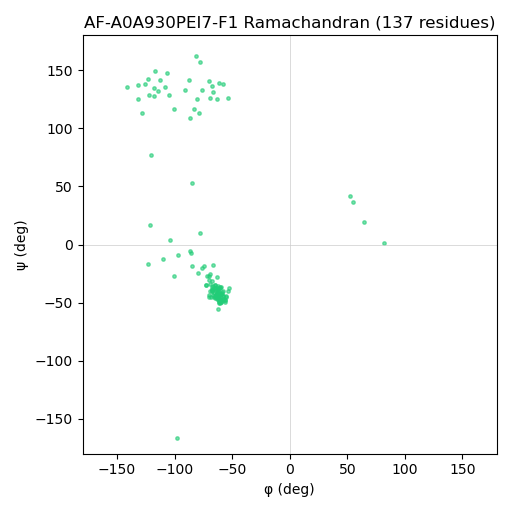0 89.44 69 GLU A O 1
ATOM 559 N N . PRO A 1 70 ? -15.670 0.348 16.140 1.00 89.31 70 PRO A N 1
ATOM 560 C CA . PRO A 1 70 ? -14.483 -0.421 16.518 1.00 89.31 70 PRO A CA 1
ATOM 561 C C . PRO A 1 70 ? -13.561 -0.697 15.321 1.00 89.31 70 PRO A C 1
ATOM 563 O O . PRO A 1 70 ? -14.033 -1.002 14.223 1.00 89.31 70 PRO A O 1
ATOM 566 N N . LYS A 1 71 ? -12.242 -0.625 15.547 1.00 88.12 71 LYS A N 1
ATOM 567 C CA . LYS A 1 71 ? -11.252 -0.927 14.503 1.00 88.12 71 LYS A CA 1
ATOM 568 C C . LYS A 1 71 ? -11.408 -2.340 13.950 1.00 88.12 71 LYS A C 1
ATOM 570 O O . LYS A 1 71 ? -11.537 -3.306 14.703 1.00 88.12 71 LYS A O 1
ATOM 575 N N . LEU A 1 72 ? -11.280 -2.456 12.630 1.00 95.56 72 LEU A N 1
ATOM 576 C CA . LEU A 1 72 ? -11.088 -3.737 11.960 1.00 95.56 72 LEU A CA 1
ATOM 577 C C . LEU A 1 72 ? -9.785 -4.390 12.424 1.00 95.56 72 LEU A C 1
ATOM 579 O O . LEU A 1 72 ? -8.747 -3.736 12.546 1.00 95.56 72 LEU A O 1
ATOM 583 N N . THR A 1 73 ? -9.819 -5.700 12.635 1.00 96.75 73 THR A N 1
ATOM 584 C CA . THR A 1 73 ? -8.610 -6.496 12.836 1.00 96.75 73 THR A CA 1
ATOM 585 C C . THR A 1 73 ? -7.968 -6.846 11.492 1.00 96.75 73 THR A C 1
ATOM 587 O O . THR A 1 73 ? -8.615 -6.824 10.443 1.00 96.75 73 THR A O 1
ATOM 590 N N . MET A 1 74 ? -6.690 -7.238 11.513 1.00 96.94 74 MET A N 1
ATOM 591 C CA . MET A 1 74 ? -6.039 -7.812 10.326 1.00 96.94 74 MET A CA 1
ATOM 592 C C . MET A 1 74 ? -6.843 -9.001 9.775 1.00 96.94 74 MET A C 1
ATOM 594 O O . MET A 1 74 ? -7.000 -9.115 8.565 1.00 96.94 74 MET A O 1
ATOM 598 N N . ALA A 1 75 ? -7.396 -9.852 10.649 1.00 97.31 75 ALA A N 1
ATOM 599 C CA . ALA A 1 75 ? -8.196 -11.006 10.244 1.00 97.31 75 ALA A CA 1
ATOM 600 C C . ALA A 1 75 ? -9.489 -10.596 9.523 1.00 97.31 75 ALA A C 1
ATOM 602 O O . ALA A 1 75 ? -9.838 -11.210 8.522 1.00 97.31 75 ALA A O 1
ATOM 603 N N . ASP A 1 76 ? -10.154 -9.528 9.974 1.00 97.25 76 ASP A N 1
ATOM 604 C CA . ASP A 1 76 ? -11.378 -9.033 9.332 1.00 97.25 76 ASP A CA 1
ATOM 605 C C . ASP A 1 76 ? -11.118 -8.562 7.900 1.00 97.25 76 ASP A C 1
ATOM 607 O O . ASP A 1 76 ? -11.892 -8.857 6.995 1.00 97.25 76 ASP A O 1
ATOM 611 N N . ILE A 1 77 ? -10.002 -7.861 7.692 1.00 97.75 77 ILE A N 1
ATOM 612 C CA . ILE A 1 77 ? -9.588 -7.381 6.370 1.00 97.75 77 ILE A CA 1
ATOM 613 C C . ILE A 1 77 ? -9.082 -8.538 5.505 1.00 97.75 77 ILE A C 1
ATOM 615 O O . ILE A 1 77 ? -9.312 -8.540 4.302 1.00 97.75 77 ILE A O 1
ATOM 619 N N . GLY A 1 78 ? -8.416 -9.526 6.107 1.00 97.94 78 GLY A N 1
ATOM 620 C CA . GLY A 1 78 ? -7.992 -10.742 5.411 1.00 97.94 78 GLY A CA 1
ATOM 621 C C . GLY A 1 78 ? -9.186 -11.503 4.842 1.00 97.94 78 GLY A C 1
ATOM 622 O O . GLY A 1 78 ? -9.219 -11.751 3.644 1.00 97.94 78 GLY A O 1
ATOM 623 N N . ALA A 1 79 ? -10.201 -11.758 5.672 1.00 97.81 79 ALA A N 1
ATOM 624 C CA . ALA A 1 79 ? -11.444 -12.394 5.237 1.00 97.81 79 ALA A CA 1
ATOM 625 C C . ALA A 1 79 ? -12.141 -11.590 4.127 1.00 97.81 79 ALA A C 1
ATOM 627 O O . ALA A 1 79 ? -12.555 -12.153 3.124 1.00 97.81 79 ALA A O 1
ATOM 628 N N . TYR A 1 80 ? -12.189 -10.260 4.253 1.00 97.75 80 TYR A N 1
ATOM 629 C CA . TYR A 1 80 ? -12.724 -9.405 3.192 1.00 97.75 80 TYR A CA 1
ATOM 630 C C . TYR A 1 80 ? -11.960 -9.542 1.863 1.00 97.75 80 TYR A C 1
ATOM 632 O O . TYR A 1 80 ? -12.579 -9.606 0.807 1.00 97.75 80 TYR A O 1
ATOM 640 N N . ILE A 1 81 ? -10.625 -9.599 1.899 1.00 98.00 81 ILE A N 1
ATOM 641 C CA . ILE A 1 81 ? -9.794 -9.776 0.697 1.00 98.00 81 ILE A CA 1
ATOM 642 C C . ILE A 1 81 ? -9.978 -11.173 0.082 1.00 98.00 81 ILE A C 1
ATOM 644 O O . ILE A 1 81 ? -9.876 -11.308 -1.132 1.00 98.00 81 ILE A O 1
ATOM 648 N N . GLU A 1 82 ? -10.251 -12.203 0.884 1.00 97.44 82 GLU A N 1
ATOM 649 C CA . GLU A 1 82 ? -10.560 -13.553 0.387 1.00 97.44 82 GLU A CA 1
ATOM 650 C C . GLU A 1 82 ? -11.930 -13.628 -0.309 1.00 97.44 82 GLU A C 1
ATOM 652 O O . GLU A 1 82 ? -12.103 -14.422 -1.232 1.00 97.44 82 GLU A O 1
ATOM 657 N N . GLU A 1 83 ? -12.890 -12.805 0.120 1.00 96.38 83 GLU A N 1
ATOM 658 C CA . GLU A 1 83 ? -14.280 -12.814 -0.358 1.00 96.38 83 GLU A CA 1
ATOM 659 C C . GLU A 1 83 ? -14.573 -11.775 -1.454 1.00 96.38 83 GLU A C 1
ATOM 661 O O . GLU A 1 83 ? -15.658 -11.792 -2.033 1.00 96.38 83 GLU A O 1
ATOM 666 N N . VAL A 1 84 ? -13.650 -10.851 -1.743 1.00 95.94 84 VAL A N 1
ATOM 667 C CA . VAL A 1 84 ? -13.887 -9.788 -2.729 1.00 95.94 84 VAL A CA 1
ATOM 668 C C . VAL A 1 84 ? -13.945 -10.352 -4.153 1.00 95.94 84 VAL A C 1
ATOM 670 O O . VAL A 1 84 ? -13.010 -10.998 -4.621 1.00 95.94 84 VAL A O 1
ATOM 673 N N . ASP A 1 85 ? -15.028 -10.050 -4.873 1.00 95.31 85 ASP A N 1
ATOM 674 C CA . ASP A 1 85 ? -15.215 -10.511 -6.257 1.00 95.31 85 ASP A CA 1
ATOM 675 C C . ASP A 1 85 ? -14.172 -9.916 -7.221 1.00 95.31 85 ASP A C 1
ATOM 677 O O . ASP A 1 85 ? -13.704 -10.584 -8.142 1.00 95.31 85 ASP A O 1
ATOM 681 N N . ASP A 1 86 ? -13.809 -8.646 -7.012 1.00 97.19 86 ASP A N 1
ATOM 682 C CA . ASP A 1 86 ? -12.879 -7.894 -7.857 1.00 97.19 86 ASP A CA 1
ATOM 683 C C . ASP A 1 86 ? -11.658 -7.415 -7.061 1.00 97.19 86 ASP A C 1
ATOM 685 O O . ASP A 1 86 ? -11.533 -6.247 -6.671 1.00 97.19 86 ASP A O 1
ATOM 689 N N . ILE A 1 87 ? -10.740 -8.347 -6.800 1.00 97.75 87 ILE A N 1
ATOM 690 C CA . ILE A 1 87 ? -9.489 -8.043 -6.096 1.00 97.75 87 ILE A CA 1
ATOM 691 C C . ILE A 1 87 ? -8.588 -7.096 -6.904 1.00 97.75 87 ILE A C 1
ATOM 693 O O . ILE A 1 87 ? -7.941 -6.220 -6.328 1.00 97.75 87 ILE A O 1
ATOM 697 N N . GLU A 1 88 ? -8.581 -7.209 -8.234 1.00 97.94 88 GLU A N 1
ATOM 698 C CA . GLU A 1 88 ? -7.788 -6.347 -9.118 1.00 97.94 88 GLU A CA 1
ATOM 699 C C . GLU A 1 88 ? -8.271 -4.896 -9.06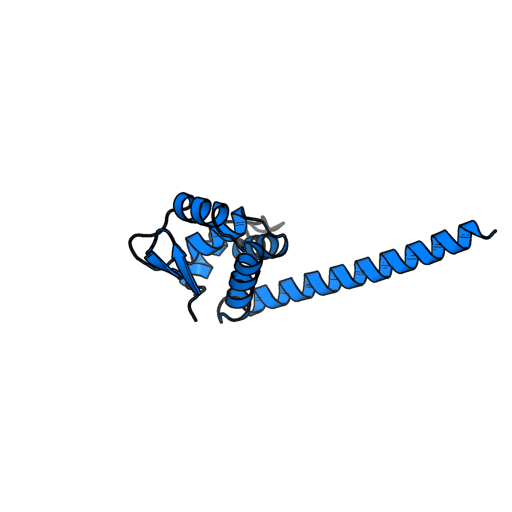0 1.00 97.94 88 GLU A C 1
ATOM 701 O O . GLU A 1 88 ? -7.467 -3.970 -8.901 1.00 97.94 88 GLU A O 1
ATOM 706 N N . GLY A 1 89 ? -9.589 -4.696 -9.110 1.00 98.06 89 GLY A N 1
ATOM 707 C CA . GLY A 1 89 ? -10.214 -3.398 -8.906 1.00 98.06 89 GLY A CA 1
ATOM 708 C C . GLY A 1 89 ? -9.943 -2.837 -7.514 1.00 98.06 89 GLY A C 1
ATOM 709 O O . GLY A 1 89 ? -9.686 -1.640 -7.382 1.00 98.06 89 GLY A O 1
ATOM 710 N N . LEU A 1 90 ? -9.910 -3.678 -6.473 1.00 98.38 90 LEU A N 1
ATOM 711 C CA . LEU A 1 90 ? -9.554 -3.242 -5.121 1.00 98.38 90 LEU A CA 1
ATOM 712 C C . LEU A 1 90 ? -8.095 -2.762 -5.034 1.00 98.38 90 LEU A C 1
ATOM 714 O O . LEU A 1 90 ? -7.843 -1.697 -4.463 1.00 98.38 90 LEU A O 1
ATOM 718 N N . PHE A 1 91 ? -7.142 -3.483 -5.635 1.00 98.62 91 PHE A N 1
ATOM 719 C CA . PHE A 1 91 ? -5.749 -3.029 -5.721 1.00 98.62 91 PHE A CA 1
ATOM 720 C C . PHE A 1 91 ? -5.631 -1.694 -6.455 1.00 98.62 91 PHE A C 1
ATOM 722 O O . PHE A 1 91 ? -4.971 -0.778 -5.956 1.00 98.62 91 PHE A O 1
ATOM 729 N N . GLN A 1 92 ? -6.281 -1.572 -7.617 1.00 98.12 92 GLN A N 1
ATOM 730 C CA . GLN A 1 92 ? -6.255 -0.342 -8.403 1.00 98.12 92 GLN A CA 1
ATOM 731 C C . GLN A 1 92 ? -6.839 0.826 -7.610 1.00 98.12 92 GLN A C 1
ATOM 733 O O . GLN A 1 92 ? -6.197 1.865 -7.485 1.00 98.12 92 GLN A O 1
ATOM 738 N N . LYS A 1 93 ? -7.997 0.618 -6.977 1.00 97.94 93 LYS A N 1
ATOM 739 C CA . LYS A 1 93 ? -8.654 1.621 -6.140 1.00 97.94 93 LYS A CA 1
ATOM 740 C C . LYS A 1 93 ? -7.715 2.105 -5.036 1.00 97.94 93 LYS A C 1
ATOM 742 O O . LYS A 1 93 ? -7.533 3.307 -4.870 1.00 97.94 93 LYS A O 1
ATOM 747 N N . VAL A 1 94 ? -7.074 1.202 -4.292 1.00 98.25 94 VAL A N 1
ATOM 748 C CA . VAL A 1 94 ? -6.150 1.596 -3.214 1.00 98.25 94 VAL A CA 1
ATOM 749 C C . VAL A 1 94 ? -4.935 2.362 -3.753 1.00 98.25 94 VAL A C 1
ATOM 751 O O . VAL A 1 94 ? -4.549 3.373 -3.160 1.00 98.25 94 VAL A O 1
ATOM 754 N N . LEU A 1 95 ? -4.355 1.936 -4.879 1.00 98.25 95 LEU A N 1
ATOM 755 C CA . LEU A 1 95 ? -3.251 2.651 -5.529 1.00 98.25 95 LEU A CA 1
ATOM 756 C C . LEU A 1 95 ? -3.660 4.054 -5.994 1.00 98.25 95 LEU A C 1
ATOM 758 O O . LEU A 1 95 ? -2.907 5.005 -5.767 1.00 98.25 95 LEU A O 1
ATOM 762 N N . ASP A 1 96 ? -4.850 4.206 -6.571 1.00 97.50 96 ASP A N 1
ATOM 763 C CA . ASP A 1 96 ? -5.369 5.496 -7.028 1.00 97.50 96 ASP A CA 1
ATOM 764 C C . ASP A 1 96 ? -5.504 6.467 -5.853 1.00 97.50 96 ASP A C 1
ATOM 766 O O . ASP A 1 96 ? -4.920 7.553 -5.880 1.00 97.50 96 ASP A O 1
ATOM 770 N N . PHE A 1 97 ? -6.136 6.036 -4.757 1.00 97.50 97 PHE A N 1
ATOM 771 C CA . PHE A 1 97 ? -6.254 6.841 -3.537 1.00 97.50 97 PHE A CA 1
ATOM 772 C C . PHE A 1 97 ? -4.890 7.232 -2.946 1.00 97.50 97 PHE A C 1
ATOM 774 O O . PHE A 1 97 ? -4.702 8.374 -2.511 1.00 97.50 97 PHE A O 1
ATOM 781 N N . LEU A 1 98 ? -3.914 6.317 -2.943 1.00 97.62 98 LEU A N 1
ATOM 782 C CA . LEU A 1 98 ? -2.545 6.625 -2.521 1.00 97.62 98 LEU A CA 1
ATOM 783 C C . LEU A 1 98 ? -1.871 7.634 -3.462 1.00 97.62 98 LEU A C 1
ATOM 785 O O . LEU A 1 98 ? -1.099 8.476 -2.998 1.00 97.62 98 LEU A O 1
ATOM 789 N N . SER A 1 99 ? -2.166 7.586 -4.762 1.00 96.88 99 SER A N 1
ATOM 790 C CA . SER A 1 99 ? -1.618 8.490 -5.779 1.00 96.88 99 SER A CA 1
ATOM 791 C C . SER A 1 99 ? -2.254 9.892 -5.766 1.00 96.88 99 SER A C 1
ATOM 793 O O . SER A 1 99 ? -1.647 10.859 -6.247 1.00 96.88 99 SER A O 1
ATOM 795 N N . GLU A 1 100 ? -3.446 10.019 -5.185 1.00 95.12 100 GLU A N 1
ATOM 796 C CA . GLU A 1 100 ? -4.221 11.260 -5.095 1.00 95.12 100 GLU A CA 1
ATOM 797 C C . GLU A 1 100 ? -4.107 11.942 -3.727 1.00 95.12 100 GLU A C 1
ATOM 799 O O . GLU A 1 100 ? -4.200 13.167 -3.640 1.00 95.12 1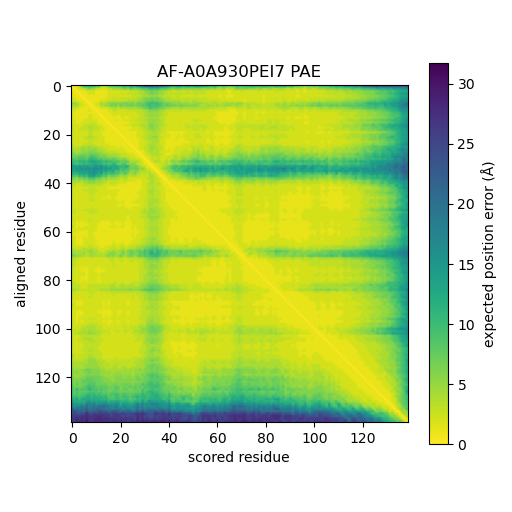00 GLU A O 1
ATOM 804 N N . SER A 1 101 ? -3.847 11.193 -2.650 1.00 94.31 101 SER A N 1
ATOM 805 C CA . SER A 1 101 ? -3.710 11.777 -1.312 1.00 94.31 101 SER A CA 1
ATOM 806 C C . SER A 1 101 ? -2.463 12.661 -1.175 1.00 94.31 101 SER A C 1
ATOM 808 O O . SER A 1 101 ? -1.353 12.289 -1.557 1.00 94.31 101 SER A O 1
ATOM 810 N N . ASN A 1 102 ? -2.614 13.824 -0.533 1.00 93.69 102 ASN A N 1
ATOM 811 C CA . ASN A 1 102 ? -1.528 14.786 -0.303 1.00 93.69 102 ASN A CA 1
ATOM 812 C C . ASN A 1 102 ? -0.292 14.161 0.367 1.00 93.69 102 ASN A C 1
ATOM 814 O O . ASN A 1 102 ? 0.832 14.522 0.029 1.00 93.69 102 ASN A O 1
ATOM 818 N N . CYS A 1 103 ? -0.486 13.229 1.304 1.00 94.25 103 CYS A N 1
ATOM 819 C CA . CYS A 1 103 ? 0.607 12.650 2.090 1.00 94.25 103 CYS A CA 1
ATOM 820 C C . CYS A 1 103 ? 1.394 11.562 1.343 1.00 94.25 103 CYS A C 1
ATOM 822 O O . CYS A 1 103 ? 2.547 11.308 1.680 1.00 94.25 103 CYS A O 1
ATOM 824 N N . THR A 1 104 ? 0.785 10.904 0.354 1.00 96.06 104 THR A N 1
ATOM 825 C CA . THR A 1 104 ? 1.325 9.679 -0.269 1.00 96.06 104 THR A CA 1
ATOM 826 C C . THR A 1 104 ? 1.515 9.804 -1.782 1.00 96.06 104 THR A C 1
ATOM 828 O O . THR A 1 104 ? 2.265 9.024 -2.374 1.00 96.06 104 THR A O 1
ATOM 831 N N . SER A 1 105 ? 0.886 10.800 -2.412 1.00 96.44 105 SER A N 1
ATOM 832 C CA . SER A 1 105 ? 0.811 10.964 -3.869 1.00 96.44 105 SER A CA 1
ATOM 833 C C . SER A 1 105 ? 2.169 11.006 -4.549 1.00 96.44 105 SER A C 1
ATOM 835 O O . SER A 1 105 ? 2.385 10.306 -5.538 1.00 96.44 105 SER A O 1
ATOM 837 N N . HIS A 1 106 ? 3.098 11.804 -4.018 1.00 96.88 106 HIS A N 1
ATOM 838 C CA . HIS A 1 106 ? 4.406 11.998 -4.634 1.00 96.88 106 HIS A CA 1
ATOM 839 C C . HIS A 1 106 ? 5.201 10.689 -4.718 1.00 96.88 106 HIS A C 1
ATOM 841 O O . HIS A 1 106 ? 5.701 10.339 -5.787 1.00 96.88 106 HIS A O 1
ATOM 847 N N . LEU A 1 107 ? 5.285 9.945 -3.609 1.00 96.81 107 LEU A N 1
ATOM 848 C CA . LEU A 1 107 ? 5.996 8.668 -3.574 1.00 96.81 107 LEU A CA 1
ATOM 849 C C . LEU A 1 107 ? 5.319 7.633 -4.479 1.00 96.81 107 LEU A C 1
ATOM 851 O O . LEU A 1 107 ? 5.996 7.001 -5.285 1.00 96.81 107 LEU A O 1
ATOM 855 N N . THR A 1 108 ? 3.992 7.513 -4.394 1.00 97.56 108 THR A N 1
ATOM 856 C CA . THR A 1 108 ? 3.217 6.538 -5.177 1.00 97.56 108 THR A CA 1
ATOM 857 C C . THR A 1 108 ? 3.395 6.762 -6.678 1.00 97.56 108 THR A C 1
ATOM 859 O O . THR A 1 108 ? 3.777 5.845 -7.399 1.00 97.56 108 THR A O 1
ATOM 862 N N . LYS A 1 109 ? 3.230 8.005 -7.151 1.00 98.06 109 LYS A N 1
ATOM 863 C CA . LYS A 1 109 ? 3.419 8.364 -8.567 1.00 98.06 109 LYS A CA 1
ATOM 864 C C . LYS A 1 109 ? 4.849 8.126 -9.043 1.00 98.06 109 LYS A C 1
ATOM 866 O O . LYS A 1 109 ? 5.047 7.633 -10.149 1.00 98.06 109 LYS A O 1
ATOM 871 N N . LYS A 1 110 ? 5.846 8.447 -8.210 1.00 98.12 110 LYS A N 1
ATOM 872 C CA . LYS A 1 110 ? 7.256 8.182 -8.524 1.00 98.12 110 LYS A CA 1
ATOM 873 C C . LYS A 1 110 ? 7.512 6.686 -8.725 1.00 98.12 110 LYS A C 1
ATOM 875 O O . LYS A 1 110 ? 8.227 6.325 -9.652 1.00 98.12 110 LYS A O 1
ATOM 880 N N . MET A 1 111 ? 6.941 5.834 -7.874 1.00 98.19 111 MET A N 1
ATOM 881 C CA . MET A 1 111 ? 7.116 4.383 -7.971 1.00 98.19 111 MET A CA 1
ATOM 882 C C . MET A 1 111 ? 6.397 3.791 -9.182 1.00 98.19 111 MET A C 1
ATOM 884 O O . MET A 1 111 ? 7.017 3.038 -9.922 1.00 98.19 111 MET A O 1
ATOM 888 N N . LEU A 1 112 ? 5.147 4.187 -9.435 1.00 96.94 112 LEU A N 1
ATOM 889 C CA . LEU A 1 112 ? 4.405 3.750 -10.623 1.00 96.94 112 LEU A CA 1
ATOM 890 C C . LEU A 1 112 ? 5.146 4.114 -11.915 1.00 96.94 112 LEU A C 1
ATOM 892 O O . LEU A 1 112 ? 5.299 3.273 -12.796 1.00 96.94 112 LEU A O 1
ATOM 896 N N . LYS A 1 113 ? 5.682 5.339 -11.997 1.00 97.38 113 LYS A N 1
ATOM 897 C CA . LYS A 1 113 ? 6.481 5.776 -13.148 1.00 97.38 113 LYS A CA 1
ATOM 898 C C . LYS A 1 113 ? 7.746 4.932 -13.328 1.00 97.38 113 LYS A C 1
ATOM 900 O O . LYS A 1 113 ? 8.058 4.549 -14.446 1.00 97.38 113 LYS A O 1
ATOM 905 N N . ALA A 1 114 ? 8.454 4.633 -12.238 1.00 96.44 114 ALA A N 1
ATOM 906 C CA . ALA A 1 114 ? 9.669 3.825 -12.297 1.00 96.44 114 ALA A CA 1
ATOM 907 C C . ALA A 1 114 ? 9.394 2.400 -12.803 1.00 96.44 114 ALA A C 1
ATOM 909 O O . ALA A 1 114 ? 10.195 1.863 -13.560 1.00 96.44 114 ALA A O 1
ATOM 910 N N . VAL A 1 115 ? 8.261 1.805 -12.419 1.00 94.88 115 VAL A N 1
ATOM 911 C CA . VAL A 1 115 ? 7.858 0.476 -12.901 1.00 94.88 115 VAL A CA 1
ATOM 912 C C . VAL A 1 115 ? 7.498 0.517 -14.387 1.00 94.88 115 VAL A C 1
ATOM 914 O O . VAL A 1 115 ? 8.002 -0.300 -15.148 1.00 94.88 115 VAL A O 1
ATOM 917 N N . GLN A 1 116 ? 6.731 1.517 -14.829 1.00 93.94 116 GLN A N 1
ATOM 918 C CA . GLN A 1 116 ? 6.411 1.698 -16.252 1.00 93.94 116 GLN A CA 1
ATOM 919 C C . GLN A 1 116 ? 7.670 1.855 -17.119 1.00 93.94 116 GLN A C 1
ATOM 921 O O . GLN A 1 116 ? 7.790 1.226 -18.168 1.00 93.94 116 GLN A O 1
ATOM 926 N N . GLU A 1 117 ? 8.636 2.663 -16.670 1.00 95.81 117 GLU A N 1
ATOM 927 C CA . GLU A 1 117 ? 9.917 2.845 -17.364 1.00 95.81 117 GLU A CA 1
ATOM 928 C C . GLU A 1 117 ? 10.698 1.523 -17.467 1.00 95.81 117 GLU A C 1
ATOM 930 O O . GLU A 1 117 ? 11.220 1.201 -18.535 1.00 95.81 117 GLU A O 1
ATOM 935 N N . GLN A 1 118 ? 10.727 0.724 -16.395 1.00 94.06 118 GLN A N 1
ATOM 936 C CA . GLN A 1 118 ? 11.376 -0.591 -16.396 1.00 94.06 118 GLN A CA 1
ATOM 937 C C . GLN A 1 118 ? 10.707 -1.568 -17.368 1.00 94.06 118 GLN A C 1
ATOM 939 O O . GLN A 1 118 ? 11.398 -2.222 -18.148 1.00 94.06 118 GLN A O 1
ATOM 944 N N . GLU A 1 119 ? 9.377 -1.644 -17.377 1.00 92.69 119 GLU A N 1
ATOM 945 C CA . GLU A 1 119 ? 8.632 -2.514 -18.294 1.00 92.69 119 GLU A CA 1
ATOM 946 C C . GLU A 1 119 ? 8.887 -2.150 -19.765 1.00 92.69 119 GLU A C 1
ATOM 948 O O . GLU A 1 119 ? 9.080 -3.029 -20.614 1.00 92.69 119 GLU A O 1
ATOM 953 N N . GLU A 1 120 ? 8.941 -0.854 -20.083 1.00 95.31 120 GLU A N 1
ATOM 954 C CA . GLU A 1 120 ? 9.275 -0.378 -21.425 1.00 95.31 120 GLU A CA 1
ATOM 955 C C . GLU A 1 120 ? 10.708 -0.735 -21.840 1.00 95.31 120 GLU A C 1
ATOM 957 O O . GLU A 1 120 ? 10.943 -1.140 -22.985 1.00 95.31 120 GLU A O 1
ATOM 962 N N . GLU A 1 121 ? 11.676 -0.570 -20.937 1.00 95.12 121 GLU A N 1
ATOM 963 C CA . GLU A 1 121 ? 13.074 -0.936 -21.174 1.00 95.12 121 GLU A CA 1
ATOM 964 C C . GLU A 1 121 ? 13.232 -2.445 -21.379 1.00 95.12 121 GLU A C 1
ATOM 966 O O . GLU A 1 121 ? 13.900 -2.879 -22.324 1.00 95.12 121 GLU A O 1
ATOM 971 N N . GLU A 1 122 ? 12.569 -3.258 -20.557 1.00 93.19 122 GLU A N 1
ATOM 972 C CA . GLU A 1 122 ? 12.561 -4.710 -20.705 1.00 93.19 122 GLU A CA 1
ATOM 973 C C . GLU A 1 122 ? 11.938 -5.150 -22.026 1.00 93.19 122 GLU A C 1
ATOM 975 O O . GLU A 1 122 ? 12.474 -6.042 -22.692 1.00 93.19 122 GLU A O 1
ATOM 980 N N . LYS A 1 123 ? 10.835 -4.517 -22.438 1.00 93.88 123 LYS A N 1
ATOM 981 C CA . LYS A 1 123 ? 10.197 -4.788 -23.726 1.00 93.88 123 LYS A CA 1
ATOM 982 C C . LYS A 1 123 ? 11.142 -4.472 -24.886 1.00 93.88 123 LYS A C 1
ATOM 984 O O . LYS A 1 123 ? 11.386 -5.344 -25.719 1.00 93.88 123 LYS A O 1
ATOM 989 N N . LYS A 1 124 ? 11.749 -3.279 -24.901 1.00 94.75 124 LYS A N 1
ATOM 990 C CA . LYS A 1 124 ? 12.743 -2.881 -25.919 1.00 94.75 124 LYS A CA 1
ATOM 991 C C . LYS A 1 124 ? 13.927 -3.850 -25.956 1.00 94.75 124 LYS A C 1
ATOM 993 O O . LYS A 1 124 ? 14.403 -4.209 -27.032 1.00 94.75 124 LYS A O 1
ATOM 998 N N . ARG A 1 125 ? 14.389 -4.310 -24.789 1.00 94.88 125 ARG A N 1
ATOM 999 C CA . ARG A 1 125 ? 15.477 -5.287 -24.673 1.00 94.88 125 ARG A CA 1
ATOM 1000 C C . ARG A 1 125 ? 15.085 -6.658 -25.229 1.00 94.88 125 ARG A C 1
ATOM 1002 O O . ARG A 1 125 ? 15.888 -7.252 -25.943 1.00 94.88 125 ARG A O 1
ATOM 1009 N N . LYS A 1 126 ? 13.878 -7.156 -24.938 1.00 93.12 126 LYS A N 1
ATOM 1010 C CA . LYS A 1 126 ? 13.358 -8.425 -25.483 1.00 93.12 126 LYS A CA 1
ATOM 1011 C C . LYS A 1 126 ? 13.232 -8.366 -27.007 1.00 93.12 126 LYS A C 1
ATOM 1013 O O . LYS A 1 126 ? 13.759 -9.245 -27.681 1.00 93.12 126 LYS A O 1
ATOM 1018 N N . GLU A 1 127 ? 12.654 -7.292 -27.544 1.00 92.88 127 GLU A N 1
ATOM 1019 C CA . GLU A 1 127 ? 12.529 -7.075 -28.994 1.00 92.88 127 GLU A CA 1
ATOM 1020 C C . GLU A 1 127 ? 13.898 -6.984 -29.696 1.00 92.88 127 GLU A C 1
ATOM 1022 O O . GLU A 1 127 ? 14.070 -7.481 -30.809 1.00 92.88 127 GLU A O 1
ATOM 1027 N N . ALA A 1 128 ? 14.897 -6.361 -29.059 1.00 93.38 128 ALA A N 1
ATOM 1028 C CA . ALA A 1 128 ? 16.257 -6.304 -29.593 1.00 93.38 128 ALA A CA 1
ATOM 1029 C C . ALA A 1 128 ? 16.937 -7.685 -29.608 1.00 93.38 128 ALA A C 1
ATOM 1031 O O . ALA A 1 128 ? 17.623 -8.016 -30.574 1.00 93.38 128 ALA A O 1
ATOM 1032 N N . LEU A 1 129 ? 16.734 -8.497 -28.565 1.00 92.44 129 LEU A N 1
ATOM 1033 C CA . LEU A 1 129 ? 17.279 -9.856 -28.480 1.00 92.44 129 LEU A CA 1
ATOM 1034 C C . LEU A 1 129 ? 16.641 -10.801 -29.507 1.00 92.44 129 LEU A C 1
ATOM 1036 O O . LEU A 1 129 ? 17.356 -11.580 -30.132 1.00 92.44 129 LEU A O 1
ATOM 1040 N N . GLU A 1 130 ? 15.328 -10.702 -29.723 1.00 91.25 130 GLU A N 1
ATOM 1041 C CA . GLU A 1 130 ? 14.601 -11.513 -30.708 1.00 91.25 130 GLU A CA 1
ATOM 1042 C C . GLU A 1 130 ? 15.106 -11.251 -32.136 1.00 91.25 130 GLU A C 1
ATOM 1044 O O . GLU A 1 130 ? 15.458 -12.187 -32.851 1.00 91.25 130 GLU A O 1
ATOM 1049 N N . LYS A 1 131 ? 15.304 -9.977 -32.505 1.00 89.81 131 LYS A N 1
ATOM 1050 C CA . LYS A 1 131 ? 15.885 -9.595 -33.807 1.00 89.81 131 LYS A CA 1
ATOM 1051 C C . LYS A 1 131 ? 17.290 -10.158 -34.035 1.00 89.81 131 LYS A C 1
ATOM 1053 O O . LYS A 1 131 ? 17.626 -10.516 -35.161 1.00 89.81 131 LYS A O 1
ATOM 1058 N N . ILE A 1 132 ? 18.117 -10.229 -32.989 1.00 89.25 132 ILE A N 1
ATOM 1059 C CA . ILE A 1 132 ? 19.463 -10.817 -33.077 1.00 89.25 132 ILE A CA 1
ATOM 1060 C C . ILE A 1 132 ? 19.364 -12.336 -33.268 1.00 89.25 132 ILE A C 1
ATOM 1062 O O . ILE A 1 132 ? 20.074 -12.895 -34.099 1.00 89.25 132 ILE A O 1
ATOM 1066 N N . MET A 1 133 ? 18.476 -13.007 -32.530 1.00 79.75 133 MET A N 1
ATOM 1067 C CA . MET A 1 133 ? 18.293 -14.458 -32.624 1.00 79.75 133 MET A CA 1
ATOM 1068 C C . MET A 1 133 ? 17.726 -14.913 -33.972 1.00 79.75 133 MET A C 1
ATOM 1070 O O . MET A 1 133 ? 18.123 -15.971 -34.461 1.00 79.75 133 MET A O 1
ATOM 1074 N N . ASP A 1 134 ? 16.829 -14.136 -34.574 1.00 80.00 134 ASP A N 1
ATOM 1075 C CA . ASP A 1 134 ? 16.262 -14.460 -35.883 1.00 80.00 134 ASP A CA 1
ATOM 1076 C C . ASP A 1 134 ? 17.271 -14.247 -37.015 1.00 80.00 134 ASP A C 1
ATOM 1078 O O . ASP A 1 134 ? 17.328 -15.062 -37.931 1.00 80.00 134 ASP A O 1
ATOM 1082 N N . GLY A 1 135 ? 18.142 -13.235 -36.911 1.00 68.88 135 GLY A N 1
ATOM 1083 C CA . GLY A 1 135 ? 19.237 -13.033 -37.864 1.00 68.88 135 GLY A CA 1
ATOM 1084 C C . GLY A 1 135 ? 20.247 -14.188 -37.887 1.00 68.88 135 GLY A C 1
ATOM 1085 O O . GLY A 1 135 ? 20.713 -14.567 -38.957 1.00 68.88 135 GLY A O 1
ATOM 1086 N N . VAL A 1 136 ? 20.524 -14.802 -36.730 1.00 62.19 136 VAL A N 1
ATOM 1087 C CA . VAL A 1 136 ? 21.463 -15.936 -36.588 1.00 62.19 136 VAL A CA 1
ATOM 1088 C C . VAL A 1 136 ? 20.894 -17.258 -37.129 1.00 62.19 136 VAL A C 1
ATOM 1090 O O . VAL A 1 136 ? 21.653 -18.178 -37.406 1.00 62.19 136 VAL A O 1
ATOM 1093 N N . LYS A 1 137 ? 19.571 -17.385 -37.305 1.00 58.28 137 LYS A N 1
ATOM 1094 C CA . LYS A 1 137 ? 18.942 -18.602 -37.863 1.00 58.28 137 LYS A CA 1
ATOM 1095 C C . LYS A 1 137 ? 18.886 -18.630 -39.396 1.00 58.28 137 LYS A C 1
ATOM 1097 O O . LYS A 1 137 ? 18.466 -19.641 -39.957 1.00 58.28 137 LYS A O 1
ATOM 1102 N N . THR A 1 138 ? 19.252 -17.535 -40.059 1.00 51.72 138 THR A N 1
ATOM 1103 C CA . THR A 1 138 ? 19.190 -17.377 -41.525 1.00 51.72 138 THR A CA 1
ATOM 1104 C C . THR A 1 138 ? 20.542 -17.482 -42.242 1.00 51.72 138 THR A C 1
ATOM 1106 O O . THR A 1 138 ? 20.570 -17.337 -43.463 1.00 51.72 138 THR A O 1
ATOM 1109 N N . GLU A 1 139 ? 21.628 -17.775 -41.521 1.00 46.59 139 GLU A N 1
ATOM 1110 C CA . GLU A 1 139 ? 22.955 -18.122 -42.069 1.00 46.59 139 GLU A CA 1
ATOM 1111 C C . GLU A 1 139 ? 23.294 -19.594 -41.798 1.00 46.59 139 GLU A C 1
ATOM 1113 O O . GLU A 1 139 ? 23.905 -20.225 -42.692 1.00 46.59 139 GLU A O 1
#

Mean predicted aligned error: 4.99 Å

pLDDT: mean 93.67, std 8.09, range [46.59, 98.62]

Foldseek 3Di:
DWDWDQFPNDIWTFAPDPQLVVVQQQPDWADDVPDPDTGRCRLVVLLVCLVVLNVLSLLSSRQSRTDDPPGDDSVSSVVVCVPDPCSVVSSVVSLVNLCPDPVRNVSSVVVVVVVVVVVVVVVVVVVVVVVVVVVVVVD

Secondary structure (DSSP, 8-state):
--EEEEETTEEEEE--SHHHHHHHHTT-EEEPTT-SSEEE-HHHHHHHHHHTT-HHHHHHHHHHHB-SSSPPPHHHHHHHHHH-S-HHHHHHHHHHHHHHSTTTHHHHHHHHHHHHHHHHHHHHHHHHHHHHHHHHT--